Protein AF-A0A4U9UTQ1-F1 (afdb_monomer_lite)

Organism: Serratia fonticola (NCBI:txid47917)

pLDDT: mean 93.7, std 3.45, range [81.38, 97.5]

InterPro domains:
  IPR006656 Molybdopterin oxidoreductase [PF00384] (1-52)
  IPR050612 Prokaryotic Molybdopterin Oxidoreductases [PTHR43742] (1-52)

Radius of gyration: 11.06 Å; chains: 1; bounding box: 21×17×33 Å

Sequence (53 aa):
MVYVAGGNTFHQHQDTNNLVKAWQRPETIVVNEPYWTATAKHADIVLPATTSY

Foldseek 3Di:
DAEAEDDAPCVVDPDNVVVVVVLVPDPFYEYEEAPCHPSVVSGPYYHYDDDPD

Structure (mmCIF, N/CA/C/O backbone):
data_AF-A0A4U9UTQ1-F1
#
_entry.id   AF-A0A4U9UTQ1-F1
#
loop_
_atom_site.group_PDB
_atom_site.id
_atom_site.type_symbol
_atom_site.label_atom_id
_atom_site.label_alt_id
_atom_site.label_comp_id
_atom_site.label_asym_id
_atom_site.label_entity_id
_atom_site.label_seq_id
_atom_site.pdbx_PDB_ins_code
_atom_site.Cartn_x
_atom_site.Cartn_y
_atom_site.Cartn_z
_atom_site.occupancy
_atom_site.B_iso_or_equiv
_atom_site.auth_seq_id
_atom_site.auth_comp_id
_atom_site.auth_asym_id
_atom_site.auth_atom_id
_atom_site.pdbx_PDB_model_num
ATOM 1 N N . MET A 1 1 ? -4.714 10.942 4.312 1.00 86.69 1 MET A N 1
ATOM 2 C CA . MET A 1 1 ? -4.421 10.343 2.993 1.00 86.69 1 MET A CA 1
ATOM 3 C C . MET A 1 1 ? -2.972 9.875 2.954 1.00 86.69 1 MET A C 1
ATOM 5 O O . MET A 1 1 ? -2.107 10.620 3.403 1.00 86.69 1 MET A O 1
ATOM 9 N N . VAL A 1 2 ? -2.714 8.664 2.454 1.00 95.44 2 VAL A N 1
ATOM 10 C CA . VAL A 1 2 ? -1.368 8.109 2.225 1.00 95.44 2 VAL A CA 1
ATOM 11 C C . VAL A 1 2 ? -1.212 7.812 0.736 1.00 95.44 2 VAL A C 1
ATOM 13 O O . VAL A 1 2 ? -2.103 7.224 0.129 1.00 95.44 2 VAL A O 1
ATOM 16 N N . TYR A 1 3 ? -0.086 8.222 0.156 1.00 95.25 3 TYR A N 1
ATOM 17 C CA . TYR A 1 3 ? 0.266 7.936 -1.233 1.00 95.25 3 TYR A CA 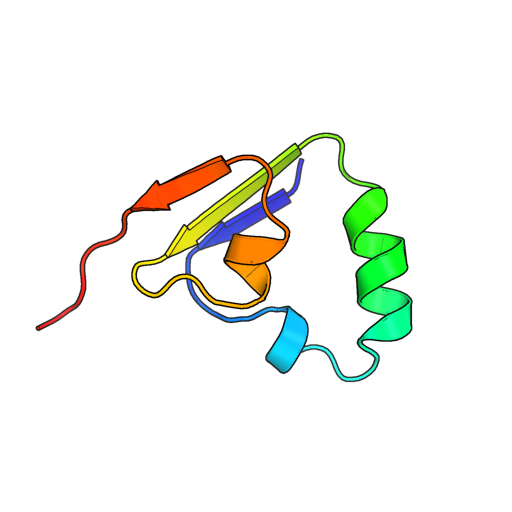1
ATOM 18 C C . TYR A 1 3 ? 1.616 7.224 -1.272 1.00 95.25 3 TYR A C 1
ATOM 20 O O . TYR A 1 3 ? 2.604 7.747 -0.753 1.00 95.25 3 TYR A O 1
ATOM 28 N N . VAL A 1 4 ? 1.657 6.040 -1.876 1.00 93.88 4 VAL A N 1
ATOM 29 C CA . VAL A 1 4 ? 2.872 5.232 -2.015 1.00 93.88 4 VAL A CA 1
ATOM 30 C C . VAL A 1 4 ? 3.184 5.074 -3.495 1.00 93.88 4 VAL A C 1
ATOM 32 O O . VAL A 1 4 ? 2.358 4.576 -4.252 1.00 93.88 4 VAL A O 1
AT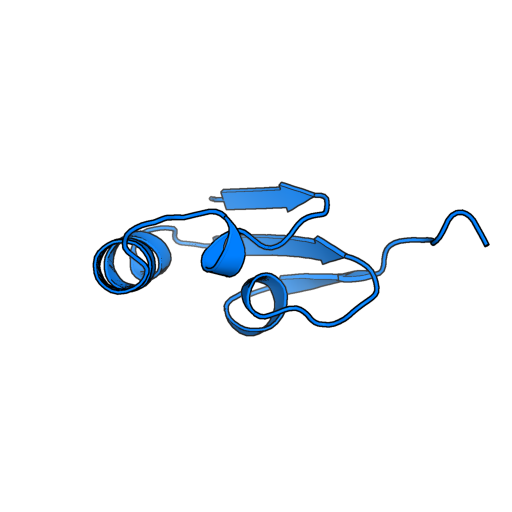OM 35 N N . ALA A 1 5 ? 4.380 5.481 -3.913 1.00 92.25 5 ALA A N 1
ATOM 36 C CA . ALA A 1 5 ? 4.857 5.291 -5.278 1.00 92.25 5 ALA A CA 1
ATOM 37 C C . ALA A 1 5 ? 6.056 4.345 -5.280 1.00 92.25 5 ALA A C 1
ATOM 39 O O . ALA A 1 5 ? 7.167 4.744 -4.933 1.00 92.25 5 ALA A O 1
ATOM 40 N N . GLY A 1 6 ? 5.812 3.099 -5.685 1.00 81.38 6 GLY A N 1
ATOM 41 C CA . GLY A 1 6 ? 6.806 2.031 -5.675 1.00 81.38 6 GLY A CA 1
ATOM 42 C C . GLY A 1 6 ? 7.170 1.513 -4.275 1.00 81.38 6 GLY A C 1
ATOM 43 O O . GLY A 1 6 ? 6.974 2.172 -3.255 1.00 81.38 6 GLY A O 1
ATOM 44 N N . GLY A 1 7 ? 7.732 0.303 -4.241 1.00 84.12 7 GLY A N 1
ATOM 45 C CA . GLY A 1 7 ? 8.143 -0.376 -3.009 1.00 84.12 7 GLY A CA 1
ATOM 46 C C . GLY A 1 7 ? 7.018 -1.141 -2.301 1.00 84.12 7 GLY A C 1
ATOM 47 O O . GLY A 1 7 ? 5.849 -1.051 -2.658 1.00 84.12 7 GLY A O 1
ATOM 48 N N . ASN A 1 8 ? 7.397 -1.926 -1.288 1.00 90.38 8 ASN A N 1
ATOM 49 C CA . ASN A 1 8 ? 6.480 -2.717 -0.465 1.00 90.38 8 ASN A CA 1
ATOM 50 C C . ASN A 1 8 ? 6.704 -2.373 1.015 1.00 90.38 8 ASN A C 1
ATOM 52 O O . ASN A 1 8 ? 7.578 -2.935 1.678 1.00 90.38 8 ASN A O 1
ATOM 56 N N . THR A 1 9 ? 5.902 -1.443 1.529 1.00 90.69 9 THR A N 1
ATOM 57 C CA . THR A 1 9 ? 5.930 -0.965 2.919 1.00 90.69 9 THR A CA 1
ATOM 58 C C . THR A 1 9 ? 5.761 -2.098 3.931 1.00 90.69 9 THR A C 1
ATOM 60 O O . THR A 1 9 ? 6.404 -2.073 4.977 1.00 90.69 9 THR A O 1
ATOM 63 N N . PHE A 1 10 ? 4.965 -3.125 3.611 1.00 91.81 10 PHE A N 1
ATOM 64 C CA . PHE A 1 10 ? 4.781 -4.295 4.480 1.00 91.81 10 PHE A CA 1
ATOM 65 C C . PHE A 1 10 ? 6.036 -5.159 4.597 1.00 91.81 10 PHE A C 1
ATOM 67 O O . PHE A 1 10 ? 6.235 -5.803 5.622 1.00 91.81 10 PHE A O 1
ATOM 74 N N . HIS A 1 11 ? 6.882 -5.167 3.567 1.00 92.69 11 HIS A N 1
ATOM 75 C CA . HIS A 1 11 ? 8.164 -5.865 3.596 1.00 92.69 11 HIS A CA 1
ATOM 76 C C . HIS A 1 11 ? 9.277 -5.022 4.237 1.00 92.69 11 HIS A C 1
ATOM 78 O O . HIS A 1 11 ? 10.188 -5.561 4.855 1.00 92.69 11 HIS A O 1
ATOM 84 N N . GLN A 1 12 ? 9.212 -3.698 4.089 1.00 91.44 12 GLN A N 1
ATOM 85 C CA . GLN A 1 12 ? 10.232 -2.776 4.596 1.00 91.44 12 GLN A CA 1
ATOM 86 C C . GLN A 1 12 ? 10.066 -2.449 6.088 1.00 91.44 12 GLN A C 1
ATOM 88 O O . GLN A 1 12 ? 11.046 -2.114 6.755 1.00 91.44 12 GLN A O 1
ATOM 93 N N . HIS A 1 13 ? 8.844 -2.520 6.622 1.00 92.75 13 HIS A N 1
ATOM 94 C CA . HIS A 1 13 ? 8.570 -2.194 8.018 1.00 92.75 13 HIS A CA 1
ATOM 95 C C . HIS A 1 13 ? 8.819 -3.395 8.936 1.00 92.75 13 HIS A C 1
ATOM 97 O O . HIS A 1 13 ? 8.219 -4.454 8.767 1.00 92.75 13 HIS A O 1
ATOM 103 N N . GLN A 1 14 ? 9.669 -3.204 9.947 1.00 93.56 14 GLN A N 1
ATOM 104 C CA . GLN A 1 14 ? 10.126 -4.285 10.829 1.00 93.56 14 GLN A CA 1
ATOM 105 C C . GLN A 1 14 ? 9.001 -4.909 11.667 1.00 93.56 14 GLN A C 1
ATOM 107 O O . GLN A 1 14 ? 8.959 -6.124 11.829 1.00 93.56 14 GLN A O 1
ATOM 112 N N . ASP A 1 15 ? 8.079 -4.092 12.185 1.00 95.69 15 ASP A N 1
ATOM 113 C CA . ASP A 1 15 ? 6.894 -4.575 12.902 1.00 95.69 15 ASP A CA 1
ATOM 114 C C . ASP A 1 15 ? 5.655 -4.479 12.010 1.00 95.69 15 ASP A C 1
ATOM 116 O O . ASP A 1 15 ? 5.007 -3.432 11.908 1.00 95.69 15 ASP A O 1
ATOM 120 N N . THR A 1 16 ? 5.325 -5.581 11.344 1.00 93.19 16 THR A N 1
ATOM 121 C CA . THR A 1 16 ? 4.173 -5.644 10.444 1.00 93.19 16 THR A CA 1
ATOM 122 C C . THR A 1 16 ? 2.842 -5.527 11.192 1.00 93.19 16 THR A C 1
ATOM 124 O O . THR A 1 16 ? 1.890 -4.976 10.649 1.00 93.19 16 THR A O 1
ATOM 127 N N . ASN A 1 17 ? 2.748 -5.976 12.449 1.00 94.69 17 ASN A N 1
ATOM 128 C CA . ASN A 1 17 ? 1.492 -5.930 13.207 1.00 94.69 17 ASN A CA 1
ATOM 129 C C . ASN A 1 17 ? 1.134 -4.501 13.613 1.00 94.69 17 ASN A C 1
ATOM 131 O O . ASN A 1 17 ? -0.030 -4.097 13.535 1.00 94.69 17 ASN A O 1
ATOM 135 N N . ASN A 1 18 ? 2.131 -3.724 14.036 1.00 95.69 18 ASN A N 1
ATOM 136 C CA . ASN A 1 18 ? 1.933 -2.302 14.284 1.00 95.69 18 ASN A CA 1
ATOM 137 C C . ASN A 1 18 ? 1.617 -1.555 12.981 1.00 95.69 18 ASN A C 1
ATOM 139 O O . ASN A 1 18 ? 0.711 -0.721 12.956 1.00 95.69 18 ASN A O 1
ATOM 143 N N . LEU A 1 19 ? 2.294 -1.915 11.883 1.00 94.94 19 LEU A N 1
ATOM 144 C CA . LEU A 1 19 ? 2.001 -1.342 10.573 1.00 94.94 19 LEU A CA 1
ATOM 145 C C . LEU A 1 19 ? 0.548 -1.589 10.160 1.00 94.94 19 LEU A C 1
ATOM 147 O O . LEU A 1 19 ? -0.115 -0.632 9.785 1.00 94.94 19 LEU A O 1
ATOM 151 N N . VAL A 1 20 ? 0.021 -2.813 10.290 1.00 94.62 20 VAL A N 1
ATOM 152 C CA . VAL A 1 20 ? -1.386 -3.1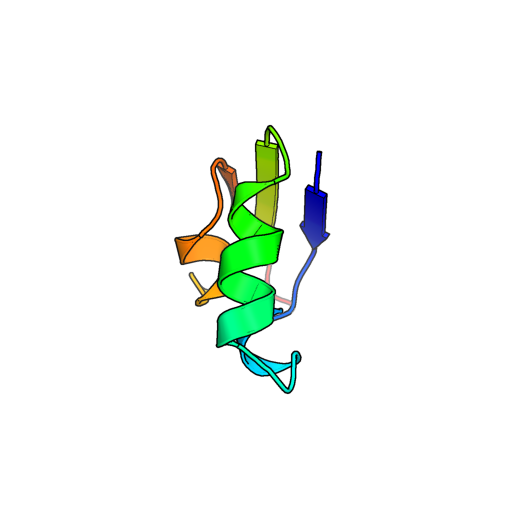31 9.972 1.00 94.62 20 VAL A CA 1
ATOM 153 C C . VAL A 1 20 ? -2.341 -2.209 10.726 1.00 94.62 20 VAL A C 1
ATOM 155 O O . VAL A 1 20 ? -3.256 -1.653 10.127 1.00 94.62 20 VAL A O 1
ATOM 158 N N . LYS A 1 21 ? -2.111 -1.996 12.028 1.00 95.62 21 LYS A N 1
ATOM 159 C CA . LYS A 1 21 ? -2.943 -1.093 12.840 1.00 95.62 21 LYS A CA 1
ATOM 160 C C . LYS A 1 21 ? -2.853 0.351 12.354 1.00 95.62 21 LYS A C 1
ATOM 162 O O . LYS A 1 21 ? -3.867 1.039 12.290 1.00 95.62 21 LYS A O 1
ATOM 167 N N . ALA A 1 22 ? -1.652 0.814 12.014 1.00 94.38 22 ALA A N 1
ATOM 168 C CA . ALA A 1 22 ? -1.448 2.151 11.471 1.00 94.38 22 ALA A CA 1
ATOM 169 C C . ALA A 1 22 ? -2.082 2.311 10.079 1.00 94.38 22 ALA A C 1
ATOM 171 O O . ALA A 1 22 ? -2.635 3.369 9.794 1.00 94.38 22 ALA A O 1
ATOM 172 N N . TRP A 1 23 ? -2.069 1.258 9.258 1.00 94.50 23 TRP A N 1
ATOM 173 C CA . TRP A 1 23 ? -2.615 1.230 7.898 1.00 94.50 23 TRP A CA 1
ATOM 174 C C . TRP A 1 23 ? -4.139 1.385 7.852 1.00 94.50 23 TRP A C 1
ATOM 176 O O . TRP A 1 23 ? -4.677 1.753 6.823 1.00 94.50 23 TRP A O 1
ATOM 186 N N . GLN A 1 24 ? -4.843 1.156 8.962 1.00 94.06 24 GLN A N 1
ATOM 187 C CA . GLN A 1 24 ? -6.295 1.366 9.065 1.00 94.06 24 GLN A CA 1
ATOM 188 C C . GLN A 1 24 ? -6.683 2.806 9.450 1.00 94.06 24 GLN A C 1
ATOM 190 O O . GLN A 1 24 ? -7.863 3.121 9.556 1.00 94.06 24 GLN A O 1
ATOM 195 N N . ARG A 1 25 ? -5.708 3.680 9.742 1.00 96.19 25 ARG A N 1
ATOM 196 C CA . ARG A 1 25 ? 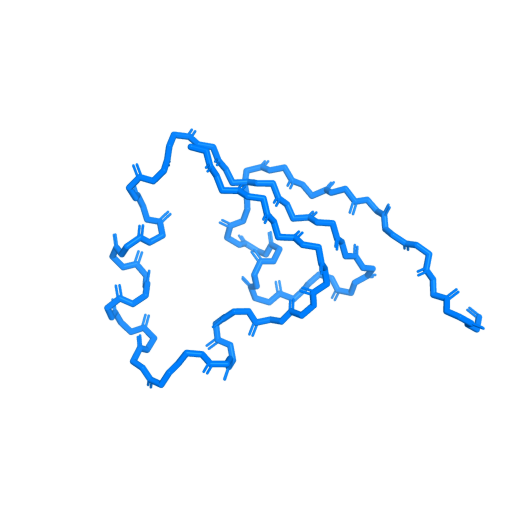-5.966 5.056 10.209 1.00 96.19 25 ARG A CA 1
ATOM 197 C C . ARG A 1 25 ? -6.192 6.076 9.087 1.00 96.19 25 ARG A C 1
ATOM 199 O O . ARG A 1 25 ? -6.975 6.995 9.313 1.00 96.19 25 ARG A O 1
ATOM 206 N N . PRO A 1 26 ? -5.487 6.020 7.939 1.00 96.00 26 PRO A N 1
ATOM 207 C CA . PRO A 1 26 ? -5.741 6.939 6.838 1.00 96.00 26 PRO A CA 1
ATOM 208 C C . PRO A 1 26 ? -7.132 6.722 6.245 1.00 96.00 26 PRO A C 1
ATOM 210 O O . PRO A 1 26 ? -7.551 5.591 6.056 1.00 96.00 26 PRO A O 1
ATOM 213 N N . GLU A 1 27 ? -7.800 7.808 5.866 1.00 97.19 27 GLU A N 1
ATOM 214 C CA . GLU A 1 27 ? -9.096 7.743 5.169 1.00 97.19 27 GLU A CA 1
ATOM 215 C C . GLU A 1 27 ? -8.990 7.194 3.740 1.00 97.19 27 GLU A C 1
ATOM 217 O O . GLU A 1 27 ? -9.983 6.776 3.155 1.00 97.19 27 GLU A O 1
ATOM 222 N N . THR A 1 28 ? -7.803 7.274 3.136 1.00 97.06 28 THR A N 1
ATOM 223 C CA . THR A 1 28 ? -7.554 6.800 1.772 1.00 97.06 28 THR A CA 1
ATOM 224 C C . THR A 1 28 ? -6.076 6.496 1.585 1.00 97.06 28 THR A C 1
ATOM 226 O O . THR A 1 28 ? -5.213 7.304 1.969 1.00 97.06 28 THR A O 1
ATOM 229 N N . ILE A 1 29 ? -5.806 5.356 0.960 1.00 97.06 29 ILE A N 1
ATOM 230 C CA . ILE A 1 29 ? -4.493 4.829 0.617 1.00 97.0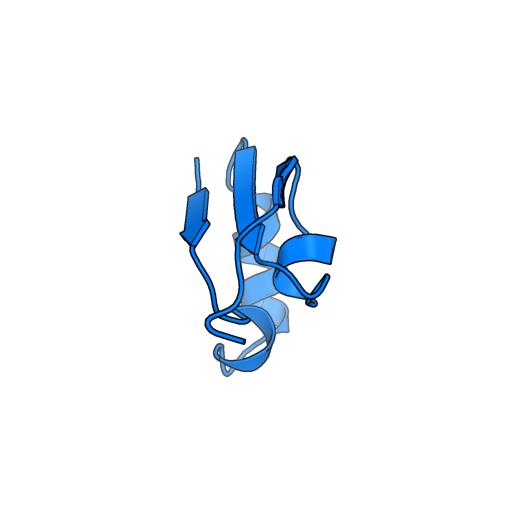6 29 ILE A CA 1
ATOM 231 C C . ILE A 1 29 ? -4.449 4.568 -0.883 1.00 97.06 29 ILE A C 1
ATOM 233 O O . ILE A 1 29 ? -5.176 3.729 -1.416 1.00 97.06 29 ILE A O 1
ATOM 237 N N . VAL A 1 30 ? -3.557 5.286 -1.556 1.00 97.31 30 VAL A N 1
ATOM 238 C CA . VAL A 1 30 ? -3.318 5.144 -2.991 1.00 97.31 30 VAL A CA 1
ATOM 239 C C . VAL A 1 30 ? -1.923 4.576 -3.201 1.00 97.31 30 VAL A C 1
ATOM 241 O O . VAL A 1 30 ? -0.950 5.098 -2.651 1.00 97.31 30 VAL A O 1
ATOM 244 N N . VAL A 1 31 ? -1.816 3.521 -4.004 1.00 97.31 31 VAL A N 1
ATOM 245 C CA . VAL A 1 31 ? -0.540 2.866 -4.309 1.00 97.31 31 VAL A CA 1
ATOM 246 C C . VAL A 1 31 ? -0.325 2.852 -5.815 1.00 97.31 31 VAL A C 1
ATOM 248 O O . VAL A 1 31 ? -1.155 2.345 -6.559 1.00 97.31 31 VAL A O 1
ATOM 251 N N . ASN A 1 32 ? 0.797 3.403 -6.263 1.00 96.31 32 ASN A N 1
ATOM 252 C CA . ASN A 1 32 ? 1.227 3.391 -7.653 1.00 96.31 32 ASN A CA 1
ATOM 253 C C . ASN A 1 32 ? 2.328 2.340 -7.843 1.00 96.31 32 ASN A C 1
ATOM 255 O O . ASN A 1 32 ? 3.474 2.567 -7.438 1.00 96.31 32 ASN A O 1
ATOM 259 N N . GLU A 1 33 ? 1.987 1.186 -8.420 1.00 93.81 33 GLU A N 1
ATOM 260 C CA . GLU A 1 33 ? 2.924 0.074 -8.619 1.00 93.81 33 GLU A CA 1
ATOM 261 C C . GLU A 1 33 ? 2.508 -0.895 -9.753 1.00 93.81 33 GLU A C 1
ATOM 263 O O . GLU A 1 33 ? 1.336 -0.926 -10.131 1.00 93.81 33 GLU A O 1
ATOM 268 N N . PRO A 1 34 ? 3.440 -1.711 -10.292 1.00 94.00 34 PRO A N 1
ATOM 269 C CA . PRO A 1 34 ? 3.144 -2.647 -11.384 1.00 94.00 34 PRO A CA 1
ATOM 270 C C . PRO A 1 34 ? 2.902 -4.116 -10.974 1.00 94.00 34 PRO A C 1
ATOM 272 O O . PRO A 1 34 ? 2.537 -4.909 -11.839 1.00 94.00 34 PRO A O 1
ATOM 275 N N . TYR A 1 35 ? 3.120 -4.525 -9.712 1.00 92.50 35 TYR A N 1
ATOM 276 C CA . TYR A 1 35 ? 3.292 -5.954 -9.361 1.00 92.50 35 TYR A CA 1
ATOM 277 C C . TYR A 1 35 ? 2.333 -6.516 -8.300 1.00 92.50 35 TYR A C 1
ATOM 279 O O . TYR A 1 35 ? 2.518 -7.648 -7.854 1.00 92.50 35 TYR A O 1
ATOM 287 N N . TRP A 1 36 ? 1.303 -5.765 -7.907 1.00 92.31 36 TRP A N 1
ATOM 288 C CA . TRP A 1 36 ? 0.305 -6.189 -6.918 1.00 92.31 36 TRP A CA 1
ATOM 289 C C . TRP A 1 36 ? 0.916 -6.669 -5.586 1.00 92.31 36 TRP A C 1
ATOM 291 O O . TRP A 1 36 ? 0.585 -7.739 -5.064 1.00 92.31 36 TRP A O 1
ATOM 301 N N . THR A 1 37 ? 1.849 -5.890 -5.030 1.00 94.75 37 THR A N 1
ATOM 302 C CA . THR A 1 37 ? 2.521 -6.238 -3.774 1.00 94.75 37 THR A CA 1
ATOM 303 C C . THR A 1 37 ? 1.564 -6.254 -2.574 1.00 94.75 37 THR A C 1
ATOM 305 O O . THR A 1 37 ? 0.397 -5.862 -2.648 1.00 94.75 37 THR A O 1
ATOM 308 N N . ALA A 1 38 ? 2.067 -6.678 -1.409 1.00 94.12 38 ALA A N 1
ATOM 309 C CA . ALA A 1 38 ? 1.307 -6.602 -0.162 1.00 94.12 38 ALA A CA 1
ATOM 310 C C . ALA A 1 38 ? 0.835 -5.170 0.148 1.00 94.12 38 ALA A C 1
ATOM 312 O O . ALA A 1 38 ? -0.239 -5.009 0.719 1.00 94.12 38 ALA A O 1
ATOM 313 N N . THR A 1 39 ? 1.581 -4.142 -0.265 1.00 95.00 39 THR A N 1
ATOM 314 C CA . THR A 1 39 ? 1.152 -2.747 -0.126 1.00 95.00 39 THR A CA 1
ATOM 315 C C . THR A 1 39 ? -0.037 -2.426 -1.034 1.00 95.00 39 THR A C 1
ATOM 317 O O . THR A 1 39 ? -1.020 -1.890 -0.527 1.00 95.00 39 THR A O 1
ATOM 320 N N . ALA A 1 40 ? -0.029 -2.828 -2.313 1.00 95.50 40 ALA A N 1
ATOM 321 C CA . ALA A 1 40 ? -1.199 -2.696 -3.193 1.00 95.50 40 ALA A CA 1
ATOM 322 C C . ALA A 1 40 ? -2.421 -3.480 -2.694 1.00 95.50 40 ALA A C 1
ATOM 324 O O . ALA A 1 40 ? -3.543 -2.995 -2.791 1.00 95.50 40 ALA A O 1
ATOM 325 N N . LYS A 1 41 ? -2.223 -4.663 -2.100 1.00 93.81 41 LYS A N 1
ATOM 326 C CA . LYS A 1 41 ? -3.329 -5.464 -1.548 1.00 93.81 41 LYS A CA 1
ATOM 327 C C . LYS A 1 41 ? -4.079 -4.758 -0.409 1.00 93.81 41 LYS A C 1
ATOM 329 O O . LYS A 1 41 ? -5.250 -5.051 -0.192 1.00 93.81 41 LYS A O 1
ATOM 334 N N . HIS A 1 42 ? -3.410 -3.867 0.320 1.00 94.19 42 HIS A N 1
ATOM 335 C CA . HIS A 1 42 ? -3.999 -3.084 1.411 1.00 94.19 42 HIS A CA 1
ATOM 336 C C . HIS A 1 42 ? -4.283 -1.627 1.002 1.00 94.19 42 HIS A C 1
ATOM 338 O O . HIS A 1 42 ? -4.378 -0.761 1.871 1.00 94.19 42 HIS A O 1
ATOM 344 N N . ALA A 1 43 ? -4.353 -1.336 -0.298 1.00 95.75 43 ALA A N 1
ATOM 345 C CA . ALA A 1 43 ? -4.707 -0.023 -0.822 1.00 95.75 43 ALA A CA 1
ATOM 346 C C . ALA A 1 43 ? -6.208 0.069 -1.113 1.00 95.75 43 ALA A C 1
ATOM 348 O O . ALA A 1 43 ? -6.833 -0.926 -1.479 1.00 95.75 43 ALA A O 1
ATOM 349 N N . ASP A 1 44 ? -6.756 1.280 -1.038 1.00 97.19 44 ASP A N 1
ATOM 350 C CA . ASP A 1 44 ? -8.105 1.565 -1.534 1.00 97.19 44 ASP A CA 1
ATOM 351 C C . ASP A 1 44 ? -8.098 1.723 -3.059 1.00 97.19 44 ASP A C 1
ATOM 353 O O . ASP A 1 44 ? -9.018 1.290 -3.752 1.00 97.19 44 ASP A O 1
ATOM 357 N N . ILE A 1 45 ? -7.038 2.344 -3.592 1.00 96.88 45 ILE A N 1
ATOM 358 C CA . ILE A 1 45 ? -6.859 2.596 -5.024 1.00 96.88 45 ILE A CA 1
ATOM 359 C C . ILE A 1 45 ? -5.457 2.156 -5.440 1.00 96.88 45 ILE A C 1
ATOM 361 O O . ILE A 1 45 ? -4.458 2.610 -4.879 1.00 96.88 45 ILE A O 1
ATOM 365 N N . VAL A 1 46 ? -5.385 1.319 -6.475 1.00 96.88 46 VAL A N 1
ATOM 366 C CA . VAL A 1 46 ? -4.125 0.932 -7.117 1.00 96.88 46 VAL A CA 1
ATOM 367 C C . VAL A 1 46 ? -4.039 1.599 -8.484 1.00 96.88 46 VAL A C 1
ATOM 369 O O . VAL A 1 46 ? -4.902 1.397 -9.338 1.00 96.88 46 VAL A O 1
ATOM 372 N N . LEU A 1 47 ? -2.996 2.400 -8.683 1.00 97.50 47 LEU A N 1
ATOM 373 C CA . LEU A 1 47 ? -2.675 3.022 -9.960 1.00 97.50 47 LEU A CA 1
ATOM 374 C C . LEU A 1 47 ? -1.601 2.183 -10.671 1.00 97.50 47 LEU A C 1
ATOM 376 O O . LEU A 1 47 ? -0.587 1.847 -10.051 1.00 97.50 47 LEU A O 1
ATOM 380 N N . PR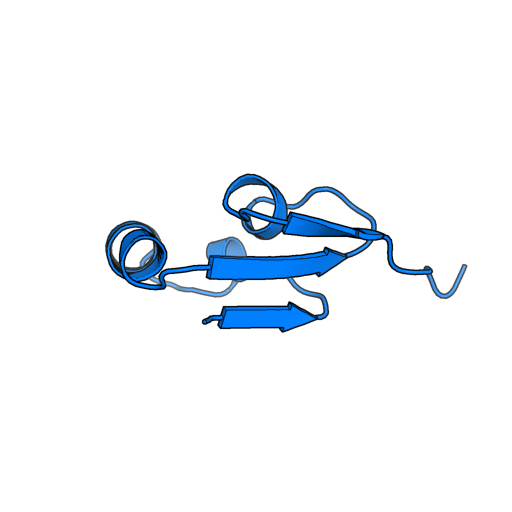O A 1 48 ? -1.802 1.821 -11.950 1.00 95.06 48 PRO A N 1
ATOM 381 C CA . PRO A 1 48 ? -0.808 1.072 -12.703 1.00 95.06 48 PRO A CA 1
ATOM 382 C C . PRO A 1 48 ? 0.422 1.943 -12.988 1.00 95.06 48 PRO A C 1
ATOM 384 O O . PRO A 1 48 ? 0.295 3.089 -13.419 1.00 95.06 48 PRO A O 1
ATOM 387 N N . ALA A 1 49 ? 1.612 1.370 -12.805 1.00 94.12 49 ALA A N 1
ATOM 388 C CA . ALA A 1 49 ? 2.887 2.017 -13.108 1.00 94.12 49 ALA A CA 1
ATOM 389 C C . ALA A 1 49 ? 3.641 1.286 -14.230 1.00 94.12 49 ALA A C 1
ATOM 391 O O . ALA A 1 49 ? 3.463 0.088 -14.437 1.00 94.12 49 ALA A O 1
ATOM 392 N N . THR A 1 50 ? 4.507 1.999 -14.949 1.00 93.75 50 THR A N 1
ATOM 393 C CA . THR A 1 50 ? 5.387 1.413 -15.972 1.00 93.75 50 THR A CA 1
ATOM 394 C C . THR A 1 50 ? 6.642 0.803 -15.353 1.00 93.75 50 THR A C 1
ATOM 396 O O . THR A 1 50 ? 7.182 1.326 -14.376 1.00 93.75 50 THR A O 1
ATOM 399 N N . THR A 1 51 ? 7.151 -0.260 -15.969 1.00 91.25 51 THR A N 1
ATOM 400 C CA . THR A 1 51 ? 8.460 -0.852 -15.673 1.00 91.25 51 THR A CA 1
ATOM 401 C C . THR A 1 51 ? 9.537 -0.258 -16.580 1.00 91.25 51 THR A C 1
ATOM 403 O O . THR A 1 51 ? 9.237 0.294 -17.634 1.00 91.25 51 THR A O 1
ATOM 406 N N . SER A 1 52 ? 10.807 -0.336 -16.172 1.00 91.06 52 SER A N 1
ATOM 407 C CA . SER A 1 52 ? 11.936 0.097 -17.019 1.00 91.06 52 SER A CA 1
ATOM 408 C C . SER A 1 52 ? 12.279 -0.890 -18.143 1.00 91.06 52 SER A C 1
ATOM 410 O O . SER A 1 52 ? 13.162 -0.601 -18.946 1.00 91.06 52 SER A O 1
ATOM 412 N N . TYR A 1 53 ? 11.623 -2.050 -18.158 1.00 82.38 53 TYR A N 1
ATOM 413 C CA . TYR A 1 53 ? 11.740 -3.123 -19.143 1.00 82.38 53 TYR A CA 1
ATOM 414 C C . TYR A 1 53 ? 10.386 -3.313 -19.825 1.00 82.38 53 TYR A C 1
ATOM 416 O O . TYR A 1 53 ? 9.371 -3.141 -19.102 1.00 82.38 53 TYR A O 1
#

Secondary structure (DSSP, 8-state):
-EEEESS-HHHH-S-HHHHHHHHTSSS-EEEEESS--HHHHT-SEEEE-----